Protein AF-A0AA47ABA2-F1 (afdb_monomer)

pLDDT: mean 82.31, std 13.79, range [48.69, 95.88]

Radius of gyration: 16.87 Å; Cα contacts (8 Å, |Δi|>4): 54; chains: 1; bounding box: 37×20×51 Å

Sequence (65 aa):
MSMPWDEDGGYAWERREAGYTWEQIGSELGCPAHVAQNLGERYHADVTAEMTRNQLSLFDISTET

Secondary structure (DSSP, 8-state):
---TTTTTHHHHHHHHHTT--HHHHHHHHTS-HHHHHHHHHHHHHHHHHHHHHT---TT------

Nearest PDB structures (foldseek):
  8hnp-assembly1_B  TM=7.958E-01  e=2.149E+00  Thermococcus onnurineus NA1
  7fby-assembly1_A  TM=6.799E-01  e=3.955E+00  Pyrococcus horikoshii OT3
  9esh-assembly1_W  TM=6.190E-01  e=5.186E+00  Schizosaccharomyces pombe
  2cg4-assembly1_A  TM=6.565E-01  e=9.545E+00  Escherichia coli

Organism: Rhodococcus rhodochrous (NCBI:txid1829)

Mean predicted aligned error: 8.49 Å

Structure (mmCIF, N/CA/C/O backbone):
data_AF-A0AA47ABA2-F1
#
_entry.id   AF-A0AA47ABA2-F1
#
loop_
_atom_site.group_PDB
_atom_site.id
_atom_site.type_symbol
_atom_site.label_atom_id
_atom_site.label_alt_id
_atom_site.label_comp_id
_atom_site.label_asym_id
_atom_site.label_entity_id
_atom_site.label_seq_id
_atom_site.pdbx_PDB_ins_code
_atom_site.Cartn_x
_atom_site.Cartn_y
_ato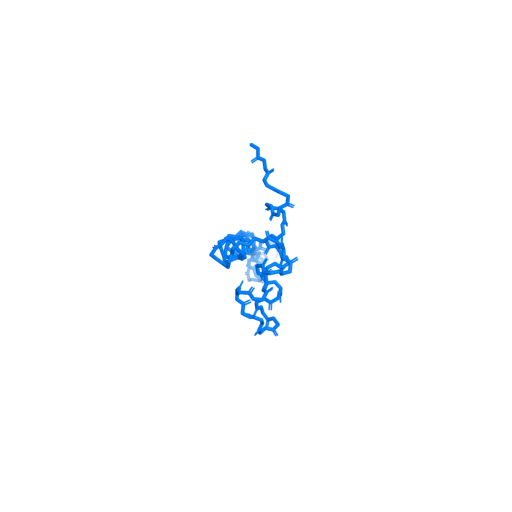m_site.Cartn_z
_atom_site.occupancy
_atom_site.B_iso_or_equiv
_atom_site.auth_seq_id
_atom_site.auth_comp_id
_atom_site.auth_asym_id
_atom_site.auth_atom_id
_atom_site.pdbx_PDB_model_num
ATOM 1 N N . MET A 1 1 ? -9.185 11.424 -16.275 1.00 52.47 1 MET A N 1
ATOM 2 C CA . MET A 1 1 ? -9.112 10.058 -16.825 1.00 52.47 1 MET A CA 1
ATOM 3 C C . MET A 1 1 ? -8.541 9.206 -15.717 1.00 52.47 1 MET A C 1
ATOM 5 O O . MET A 1 1 ? -7.388 9.429 -15.379 1.00 52.47 1 MET A O 1
ATOM 9 N N . SER A 1 2 ? -9.356 8.358 -15.094 1.00 61.56 2 SER A N 1
ATOM 10 C CA . SER A 1 2 ? -8.850 7.355 -14.154 1.00 61.56 2 SER A CA 1
ATOM 11 C C . SER A 1 2 ? -8.095 6.305 -14.964 1.00 61.56 2 SER A C 1
ATOM 13 O O . SER A 1 2 ? -8.571 5.886 -16.022 1.00 61.56 2 SER A O 1
ATOM 15 N N . MET A 1 3 ? -6.888 5.968 -14.535 1.00 72.06 3 MET A N 1
ATOM 16 C CA . MET A 1 3 ? -6.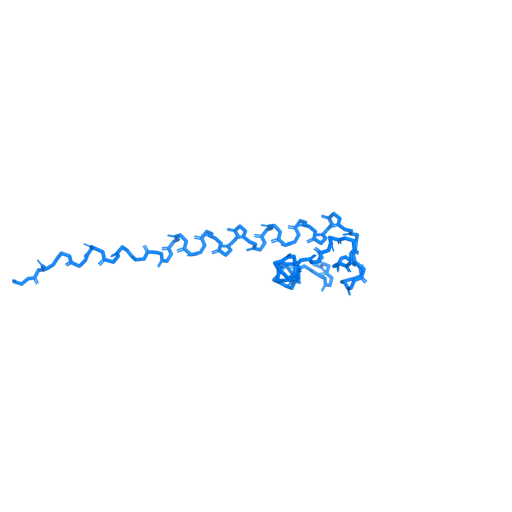117 4.868 -15.093 1.00 72.06 3 MET A CA 1
ATOM 17 C C . MET A 1 3 ? -6.784 3.551 -14.668 1.00 72.06 3 MET A C 1
ATOM 19 O O . MET A 1 3 ? -7.466 3.516 -13.643 1.00 72.06 3 MET A O 1
ATOM 23 N N . PRO A 1 4 ? -6.615 2.456 -15.428 1.00 70.69 4 PRO A N 1
ATOM 24 C CA . PRO A 1 4 ? -7.294 1.194 -15.128 1.00 70.69 4 PRO A CA 1
ATOM 25 C C . PRO A 1 4 ? -6.908 0.589 -13.770 1.00 70.69 4 PRO A C 1
ATOM 27 O O . PRO A 1 4 ? -7.619 -0.284 -13.298 1.00 70.69 4 PRO A O 1
ATOM 30 N N . TRP A 1 5 ? -5.831 1.078 -13.148 1.00 69.44 5 TRP A N 1
ATOM 31 C CA . TRP A 1 5 ? -5.325 0.638 -11.849 1.00 69.44 5 TRP A CA 1
ATOM 32 C C . TRP A 1 5 ? -5.581 1.623 -10.697 1.00 69.44 5 TRP A C 1
ATOM 34 O O . TRP A 1 5 ? -5.069 1.424 -9.598 1.00 69.44 5 TRP A O 1
ATOM 44 N N . ASP A 1 6 ? -6.318 2.720 -10.913 1.00 71.50 6 ASP A N 1
ATOM 45 C CA . ASP A 1 6 ? -6.604 3.697 -9.844 1.00 71.50 6 ASP A CA 1
ATOM 46 C C . ASP A 1 6 ? -7.397 3.075 -8.674 1.00 71.50 6 ASP A C 1
ATOM 48 O O . ASP A 1 6 ? -7.271 3.530 -7.539 1.00 71.50 6 ASP A O 1
ATOM 52 N N . GLU A 1 7 ? -8.171 2.015 -8.927 1.00 77.00 7 GLU A N 1
ATOM 53 C CA . GLU A 1 7 ? -8.934 1.274 -7.908 1.00 77.00 7 GLU A CA 1
ATOM 54 C C . GLU A 1 7 ? -8.133 0.115 -7.278 1.00 77.00 7 GLU A C 1
ATOM 56 O O . GLU A 1 7 ? -8.542 -0.443 -6.260 1.00 77.00 7 GLU A O 1
ATOM 61 N N . ASP A 1 8 ? -6.946 -0.202 -7.809 1.00 85.69 8 ASP A N 1
ATOM 62 C CA . ASP A 1 8 ? -6.121 -1.341 -7.376 1.00 85.69 8 ASP A CA 1
ATOM 63 C C . ASP A 1 8 ? -5.236 -1.033 -6.152 1.00 85.69 8 ASP A C 1
ATOM 65 O O . ASP A 1 8 ? -4.360 -1.820 -5.785 1.00 85.69 8 ASP A O 1
ATOM 69 N N . GLY A 1 9 ? -5.450 0.104 -5.481 1.00 85.25 9 GLY A N 1
ATOM 70 C CA . GLY 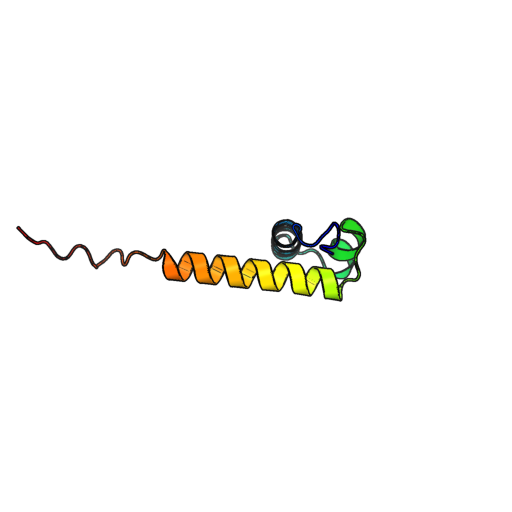A 1 9 ? -4.702 0.474 -4.274 1.00 85.25 9 GLY A CA 1
ATOM 71 C C . GLY A 1 9 ? -4.832 -0.547 -3.142 1.00 85.25 9 GLY A C 1
ATOM 72 O O . GLY A 1 9 ? -3.842 -0.833 -2.469 1.00 85.25 9 GLY A O 1
ATOM 73 N N . GLY A 1 10 ? -6.012 -1.159 -2.995 1.00 88.44 10 GLY A N 1
ATOM 74 C CA . GLY A 1 10 ? -6.232 -2.253 -2.044 1.00 88.44 10 GLY A CA 1
ATOM 75 C C . GLY A 1 10 ? -5.359 -3.463 -2.358 1.00 88.44 10 GLY A C 1
ATOM 76 O O . GLY A 1 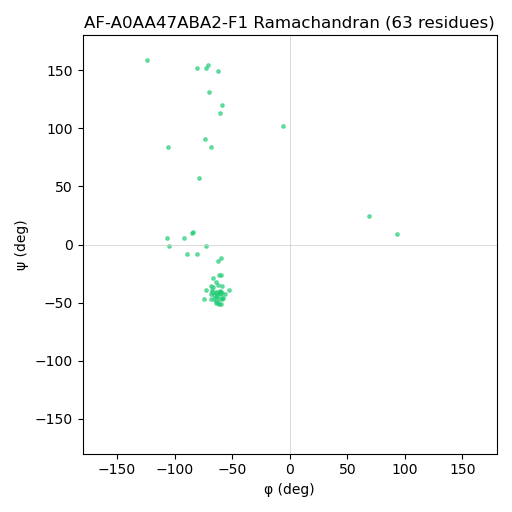10 ? -4.578 -3.893 -1.512 1.00 88.44 10 GLY A O 1
ATOM 77 N N . TYR A 1 11 ? -5.383 -3.916 -3.615 1.00 91.31 11 TYR A N 1
ATOM 78 C CA . TYR A 1 11 ? -4.550 -5.026 -4.076 1.00 91.31 11 TYR A CA 1
ATOM 79 C C . TYR A 1 11 ? -3.058 -4.738 -3.877 1.00 91.31 11 TYR A C 1
ATOM 81 O O . TYR A 1 11 ? -2.318 -5.572 -3.355 1.00 91.31 11 TYR A O 1
ATOM 89 N N . ALA A 1 12 ? -2.598 -3.539 -4.248 1.00 92.38 12 ALA A N 1
ATOM 90 C CA . ALA A 1 12 ? -1.203 -3.149 -4.084 1.00 92.38 12 ALA A CA 1
ATOM 91 C C . ALA A 1 12 ? -0.759 -3.192 -2.611 1.00 92.38 12 ALA A C 1
ATOM 93 O O . ALA A 1 12 ? 0.339 -3.668 -2.309 1.00 92.38 12 ALA A O 1
ATOM 94 N N . TRP A 1 13 ? -1.616 -2.738 -1.693 1.00 91.69 13 TRP A N 1
ATOM 95 C CA . TRP A 1 13 ? -1.355 -2.799 -0.257 1.00 91.69 13 TRP A CA 1
ATOM 96 C C . TRP A 1 13 ? -1.363 -4.240 0.280 1.00 91.69 13 TRP A C 1
ATOM 98 O O . TRP A 1 13 ? -0.407 -4.645 0.940 1.00 91.69 13 TRP A O 1
ATOM 108 N N . GLU A 1 14 ? -2.356 -5.060 -0.072 1.00 92.75 14 GLU A N 1
ATOM 109 C CA . GLU A 1 14 ? -2.445 -6.465 0.360 1.00 92.75 14 GLU A CA 1
ATOM 110 C C . GLU A 1 14 ? -1.222 -7.288 -0.076 1.00 92.75 14 GLU A C 1
ATOM 112 O O . GLU A 1 14 ? -0.662 -8.073 0.695 1.00 92.75 14 GLU A O 1
ATOM 117 N N . ARG A 1 15 ? -0.754 -7.089 -1.313 1.00 94.25 15 ARG A N 1
ATOM 118 C CA . ARG A 1 15 ? 0.446 -7.766 -1.829 1.00 94.25 15 ARG A CA 1
ATOM 119 C C . ARG A 1 15 ? 1.709 -7.290 -1.122 1.00 94.25 15 ARG A C 1
ATOM 121 O O . ARG A 1 15 ? 2.611 -8.096 -0.878 1.00 94.25 15 ARG A O 1
ATOM 128 N N . ARG A 1 16 ? 1.775 -6.006 -0.759 1.00 93.25 16 ARG A N 1
ATOM 129 C CA . ARG A 1 16 ? 2.884 -5.464 0.027 1.00 93.25 16 ARG A CA 1
ATOM 130 C C . ARG A 1 16 ? 2.948 -6.104 1.414 1.00 93.25 16 ARG A C 1
ATOM 132 O O . ARG A 1 16 ? 4.034 -6.516 1.817 1.00 93.25 16 ARG A O 1
ATOM 139 N N . GLU A 1 17 ? 1.810 -6.250 2.086 1.00 92.94 17 GLU A N 1
ATOM 140 C CA . GLU A 1 17 ? 1.703 -6.937 3.383 1.00 92.94 17 GLU A CA 1
ATOM 141 C C . GLU A 1 17 ? 2.059 -8.429 3.276 1.00 92.94 17 GLU A C 1
ATOM 143 O O . GLU A 1 17 ? 2.677 -8.998 4.173 1.00 92.94 17 GLU A O 1
ATOM 148 N N . ALA A 1 18 ? 1.773 -9.055 2.130 1.00 93.06 18 ALA A N 1
ATOM 149 C CA . ALA A 1 18 ? 2.211 -10.417 1.820 1.00 93.06 18 ALA A CA 1
ATOM 150 C C . ALA A 1 18 ? 3.724 -10.541 1.515 1.00 93.06 18 ALA A C 1
ATOM 152 O O . ALA A 1 18 ? 4.207 -11.647 1.262 1.00 93.06 18 ALA A O 1
ATOM 153 N N . GLY A 1 19 ? 4.478 -9.435 1.530 1.00 94.94 19 GLY A N 1
ATOM 154 C CA . GLY A 1 19 ? 5.934 -9.408 1.369 1.00 94.94 19 GLY A CA 1
ATOM 155 C C . GLY A 1 19 ? 6.438 -9.203 -0.062 1.00 94.94 19 GLY A C 1
ATOM 156 O O . GLY A 1 19 ? 7.640 -9.326 -0.300 1.00 94.94 19 GLY A O 1
ATOM 157 N N . TYR A 1 20 ? 5.564 -8.878 -1.019 1.00 95.19 20 TYR A N 1
ATOM 158 C CA . TYR A 1 20 ? 5.973 -8.621 -2.403 1.00 95.19 20 TYR A CA 1
ATOM 159 C C . TYR A 1 20 ? 6.695 -7.272 -2.536 1.00 95.19 20 TYR A C 1
ATOM 161 O O . TYR A 1 20 ? 6.472 -6.319 -1.772 1.00 95.19 20 TYR A O 1
ATOM 169 N N . THR A 1 21 ? 7.587 -7.174 -3.525 1.00 95.88 21 THR A N 1
ATOM 170 C CA . THR A 1 21 ? 8.221 -5.898 -3.874 1.00 95.88 21 THR A CA 1
ATOM 171 C C . THR A 1 21 ? 7.293 -5.058 -4.748 1.00 95.88 21 THR A C 1
ATOM 173 O O . THR A 1 21 ? 6.497 -5.585 -5.525 1.00 95.88 21 THR A O 1
ATOM 176 N N . TRP A 1 22 ? 7.428 -3.733 -4.680 1.00 93.38 22 TRP A N 1
ATOM 177 C CA . TRP A 1 22 ? 6.654 -2.821 -5.529 1.00 93.38 22 TRP A CA 1
ATOM 178 C C . TRP A 1 22 ? 6.881 -3.050 -7.028 1.00 93.38 22 TRP A C 1
ATOM 180 O O . TRP A 1 22 ? 5.996 -2.779 -7.831 1.00 93.38 22 TRP A O 1
ATOM 190 N N . GLU A 1 23 ? 8.042 -3.586 -7.410 1.00 95.19 23 GLU A N 1
ATOM 191 C CA . GLU A 1 23 ? 8.341 -3.974 -8.791 1.00 95.19 23 GLU A CA 1
ATOM 192 C C . GLU A 1 23 ? 7.503 -5.170 -9.248 1.00 95.19 23 GLU A C 1
ATOM 194 O O . GLU A 1 23 ? 6.963 -5.149 -10.352 1.00 95.19 23 GLU A O 1
ATOM 199 N N . GLN A 1 24 ? 7.342 -6.187 -8.395 1.00 95.19 24 GLN A N 1
ATOM 200 C CA . GLN A 1 24 ? 6.482 -7.336 -8.688 1.00 95.19 24 GLN A CA 1
ATOM 201 C C . GLN A 1 24 ? 5.017 -6.908 -8.767 1.00 95.19 24 GLN A C 1
ATOM 203 O O . GLN A 1 24 ? 4.339 -7.226 -9.737 1.00 95.19 24 GLN A O 1
ATOM 208 N N . ILE A 1 25 ? 4.565 -6.117 -7.793 1.00 93.81 25 ILE A N 1
ATOM 209 C CA . ILE A 1 25 ? 3.188 -5.616 -7.722 1.00 93.81 25 ILE A CA 1
ATOM 210 C C . ILE A 1 25 ? 2.869 -4.744 -8.943 1.00 93.81 25 ILE A C 1
ATOM 212 O O . ILE A 1 25 ? 1.849 -4.943 -9.594 1.00 93.81 25 ILE A O 1
ATOM 216 N N . GLY A 1 26 ? 3.762 -3.818 -9.306 1.00 93.00 26 GLY A N 1
ATOM 217 C CA . GLY A 1 26 ? 3.607 -2.995 -10.506 1.00 93.00 26 GLY A CA 1
ATOM 218 C C . GLY A 1 26 ? 3.574 -3.832 -11.784 1.00 93.00 26 GLY A C 1
ATOM 219 O O . GLY A 1 26 ? 2.723 -3.615 -12.642 1.00 93.00 26 GLY A O 1
ATOM 220 N N . SER A 1 27 ? 4.431 -4.853 -11.887 1.00 93.81 27 SER A N 1
ATOM 221 C CA . SER A 1 27 ? 4.404 -5.779 -13.021 1.00 93.81 27 SER A CA 1
ATOM 222 C C . SER A 1 27 ? 3.087 -6.556 -13.130 1.00 93.81 27 SER A C 1
ATOM 224 O O . SER A 1 27 ? 2.666 -6.840 -14.248 1.00 93.81 27 SER A O 1
ATOM 226 N N . GLU A 1 28 ? 2.445 -6.908 -12.013 1.00 91.25 28 GLU A N 1
ATOM 227 C CA . GLU A 1 28 ? 1.134 -7.576 -12.000 1.00 91.25 28 GLU A CA 1
ATOM 228 C C . GLU A 1 28 ? -0.003 -6.622 -12.393 1.00 91.25 28 GLU A C 1
ATOM 230 O O . GLU A 1 28 ? -0.900 -7.009 -13.138 1.00 91.25 28 GLU A O 1
ATOM 235 N N . LEU A 1 29 ? 0.067 -5.368 -11.942 1.00 88.75 29 LEU A N 1
ATOM 236 C CA . LEU A 1 29 ? -0.913 -4.315 -12.237 1.00 88.75 29 LEU A CA 1
ATOM 237 C C . LEU A 1 29 ? -0.714 -3.652 -13.610 1.00 88.75 29 LEU A C 1
ATOM 239 O O . LEU A 1 29 ? -1.526 -2.834 -14.040 1.00 88.75 29 LEU A O 1
ATOM 243 N N . GLY A 1 30 ? 0.382 -3.965 -14.303 1.00 90.56 30 GLY A N 1
ATOM 244 C CA . GLY A 1 30 ? 0.751 -3.310 -15.557 1.00 90.56 30 GLY A CA 1
ATOM 245 C C . GLY A 1 30 ? 1.161 -1.844 -15.382 1.00 90.56 30 GLY A C 1
ATOM 246 O O . GLY A 1 30 ? 1.059 -1.064 -16.330 1.00 90.56 30 GLY A O 1
ATOM 247 N N . CYS A 1 31 ? 1.630 -1.459 -14.192 1.00 90.00 31 CYS A N 1
ATOM 248 C CA . CYS A 1 31 ? 2.051 -0.101 -13.872 1.00 90.00 31 CYS A CA 1
ATOM 249 C C . CYS A 1 31 ? 3.503 -0.051 -13.349 1.00 90.00 31 CYS A C 1
ATOM 251 O O . CYS A 1 31 ? 4.065 -1.049 -12.896 1.00 90.00 31 CYS A O 1
ATOM 253 N N . PRO A 1 32 ? 4.175 1.110 -13.414 1.00 93.75 32 PRO A N 1
ATOM 254 C CA . PRO A 1 32 ? 5.497 1.261 -12.817 1.00 93.75 32 PRO A CA 1
ATOM 255 C C . PRO A 1 32 ? 5.472 1.059 -11.295 1.00 93.75 32 PRO A C 1
ATOM 257 O O . PRO A 1 32 ? 4.525 1.467 -10.626 1.00 93.75 32 PRO A O 1
ATOM 260 N N . ALA A 1 33 ? 6.568 0.552 -10.723 1.00 93.06 33 ALA A N 1
ATOM 261 C CA . ALA A 1 33 ? 6.683 0.284 -9.283 1.00 93.06 33 ALA A CA 1
ATOM 262 C C . ALA A 1 33 ? 6.336 1.492 -8.390 1.00 93.06 33 ALA A C 1
ATOM 264 O O . ALA A 1 33 ? 5.678 1.343 -7.366 1.00 93.06 33 ALA A O 1
ATOM 265 N N . HIS A 1 34 ? 6.735 2.702 -8.793 1.00 93.94 34 HIS A N 1
ATOM 266 C CA . HIS A 1 34 ? 6.426 3.925 -8.045 1.00 93.94 34 HIS A CA 1
ATOM 267 C C . HIS A 1 34 ? 4.925 4.259 -8.041 1.00 93.94 34 HIS A C 1
ATOM 269 O O . HIS A 1 34 ? 4.433 4.868 -7.094 1.00 93.94 34 HIS A O 1
ATOM 275 N N . VAL A 1 35 ? 4.192 3.859 -9.086 1.00 92.25 35 VAL A N 1
ATOM 276 C CA . VAL A 1 35 ? 2.737 4.026 -9.165 1.00 92.25 35 VAL A CA 1
ATOM 277 C C . VAL A 1 35 ? 2.063 3.014 -8.246 1.00 92.25 35 VAL A C 1
ATOM 279 O O . VAL A 1 35 ? 1.243 3.413 -7.428 1.00 92.25 35 VAL A O 1
ATOM 282 N N . ALA A 1 36 ? 2.474 1.742 -8.296 1.00 92.50 36 ALA A N 1
ATOM 283 C CA . ALA A 1 36 ? 1.995 0.707 -7.376 1.00 92.50 36 ALA A CA 1
ATOM 284 C C . ALA A 1 36 ? 2.220 1.087 -5.903 1.00 92.50 36 ALA A C 1
ATOM 286 O O . ALA A 1 36 ? 1.316 0.944 -5.082 1.00 92.50 36 ALA A O 1
ATOM 287 N N . GLN A 1 37 ? 3.395 1.640 -5.585 1.00 93.50 37 GLN A N 1
ATOM 288 C CA . GLN A 1 37 ? 3.686 2.166 -4.254 1.00 93.50 37 GLN A CA 1
ATOM 289 C C . GLN A 1 37 ? 2.717 3.288 -3.871 1.00 93.50 37 GLN A C 1
ATOM 291 O O . GLN A 1 37 ? 2.109 3.229 -2.807 1.00 93.50 37 GLN A O 1
ATOM 296 N N . ASN A 1 38 ? 2.550 4.297 -4.732 1.00 94.25 38 ASN A N 1
ATOM 297 C CA . ASN A 1 38 ? 1.680 5.432 -4.431 1.00 94.25 38 ASN A CA 1
ATOM 298 C C . ASN A 1 38 ? 0.223 5.000 -4.200 1.00 94.25 38 ASN A C 1
ATOM 300 O O . ASN A 1 38 ? -0.425 5.515 -3.293 1.00 94.25 38 ASN A O 1
ATOM 304 N N . LEU A 1 39 ? -0.276 4.043 -4.987 1.00 91.25 39 LEU A N 1
ATOM 305 C CA . LEU A 1 39 ? -1.621 3.483 -4.833 1.00 91.25 39 LEU A CA 1
ATOM 306 C C . LEU A 1 39 ? -1.777 2.758 -3.493 1.00 91.25 39 LEU A C 1
ATOM 308 O O . LEU A 1 39 ? -2.718 3.043 -2.753 1.00 91.25 39 LEU A O 1
ATOM 312 N N . GLY A 1 40 ? -0.839 1.864 -3.165 1.00 91.38 40 GLY A N 1
ATOM 313 C CA . GLY A 1 40 ? -0.873 1.105 -1.915 1.00 91.38 40 GLY A CA 1
ATOM 314 C C . GLY A 1 40 ? -0.745 1.997 -0.678 1.00 91.38 40 GLY A C 1
ATOM 315 O O . GLY A 1 40 ? -1.477 1.824 0.292 1.00 91.38 40 GLY A O 1
ATOM 316 N N . GLU A 1 41 ? 0.140 2.996 -0.714 1.00 92.25 41 GLU A N 1
ATOM 317 C CA . GLU A 1 41 ? 0.326 3.940 0.395 1.00 92.25 41 GLU A CA 1
ATOM 318 C C . GLU A 1 41 ? -0.891 4.848 0.601 1.00 92.25 41 GLU A C 1
ATOM 320 O O . GLU A 1 41 ? -1.269 5.104 1.745 1.00 92.25 41 GLU A O 1
ATOM 325 N N . ARG A 1 42 ? -1.531 5.310 -0.482 1.00 91.31 42 ARG A N 1
ATOM 326 C CA . ARG A 1 42 ? -2.769 6.102 -0.393 1.00 91.31 42 ARG A CA 1
ATOM 327 C C . ARG A 1 42 ? -3.899 5.276 0.201 1.00 91.31 42 ARG A C 1
ATOM 329 O O . ARG A 1 42 ? -4.498 5.714 1.174 1.00 91.31 42 ARG A O 1
ATOM 336 N N . TYR A 1 43 ? -4.104 4.058 -0.301 1.00 90.25 43 TYR A N 1
ATOM 337 C CA . TYR A 1 43 ? -5.111 3.150 0.241 1.00 90.25 43 TYR A CA 1
ATOM 338 C C . TYR A 1 43 ? -4.886 2.868 1.731 1.00 90.25 43 TYR 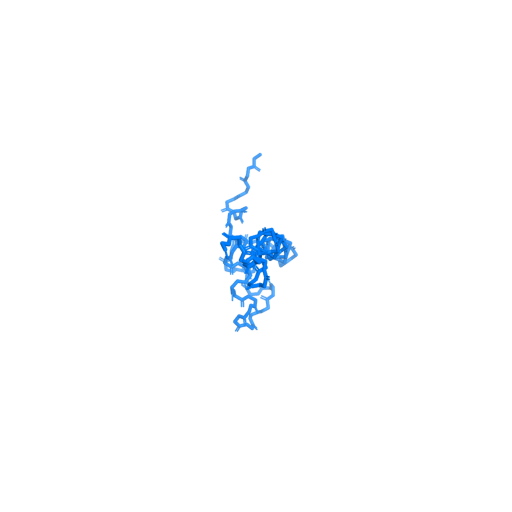A C 1
ATOM 340 O O . TYR A 1 43 ? -5.810 2.980 2.532 1.00 90.25 43 TYR A O 1
ATOM 348 N N . HIS A 1 44 ? -3.646 2.580 2.133 1.00 90.75 44 HIS A N 1
ATOM 349 C CA . HIS A 1 44 ? -3.307 2.372 3.539 1.00 90.75 44 HIS A CA 1
ATOM 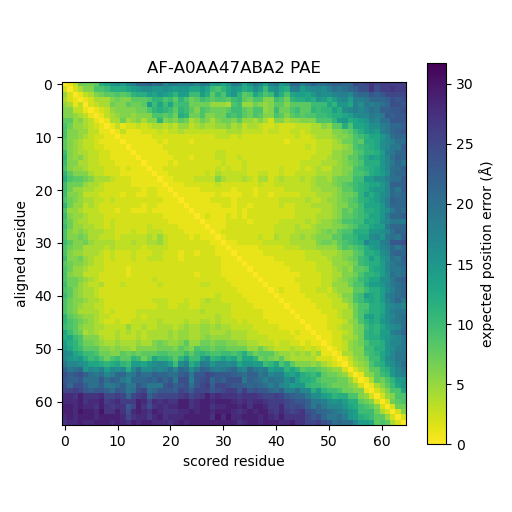350 C C . HIS A 1 44 ? -3.599 3.608 4.404 1.00 90.75 44 HIS A C 1
ATOM 352 O O . HIS A 1 44 ? -4.109 3.476 5.519 1.00 90.75 44 HIS A O 1
ATOM 358 N N . ALA A 1 45 ? -3.298 4.810 3.904 1.00 89.94 45 ALA A N 1
ATOM 359 C CA . ALA A 1 45 ? -3.586 6.058 4.604 1.00 89.94 45 ALA A CA 1
ATOM 360 C C . ALA A 1 45 ? -5.096 6.305 4.750 1.00 89.94 45 ALA A C 1
ATOM 362 O O . ALA A 1 45 ? -5.538 6.670 5.840 1.00 89.94 45 ALA A O 1
ATOM 363 N N . ASP A 1 46 ? -5.877 6.065 3.695 1.00 88.44 46 ASP A N 1
ATOM 364 C CA . ASP A 1 46 ? -7.338 6.172 3.716 1.00 88.44 46 ASP A CA 1
ATOM 365 C C . ASP A 1 46 ? -7.947 5.174 4.713 1.00 88.44 46 ASP A C 1
ATOM 367 O O . ASP A 1 46 ? -8.664 5.585 5.626 1.00 88.44 46 ASP A O 1
ATOM 371 N N . VAL A 1 47 ? -7.560 3.894 4.649 1.00 86.06 47 VAL A N 1
ATOM 372 C CA . VAL A 1 47 ? -8.027 2.860 5.590 1.00 86.06 47 VAL A CA 1
ATOM 373 C C . VAL A 1 47 ? -7.637 3.195 7.030 1.00 86.06 47 VAL A C 1
ATOM 375 O O . VAL A 1 47 ? -8.457 3.074 7.939 1.00 86.06 47 VAL A O 1
ATOM 378 N N . THR A 1 48 ? -6.411 3.667 7.266 1.00 86.69 48 THR A N 1
ATOM 379 C CA . THR A 1 48 ? -5.960 4.076 8.607 1.00 86.69 48 THR A CA 1
ATOM 380 C C . THR A 1 48 ? -6.768 5.265 9.130 1.00 86.69 48 THR A C 1
ATOM 382 O O . THR A 1 48 ? -7.140 5.299 10.307 1.00 86.69 48 THR A O 1
ATOM 385 N N . ALA A 1 49 ? -7.070 6.241 8.271 1.00 84.19 49 ALA A N 1
ATOM 386 C CA . ALA A 1 49 ? -7.884 7.395 8.630 1.00 84.19 49 ALA A CA 1
ATOM 387 C C . ALA A 1 49 ? -9.337 6.994 8.925 1.00 84.19 49 ALA A C 1
ATOM 389 O O . ALA A 1 49 ? -9.922 7.482 9.895 1.00 84.19 49 ALA A O 1
ATOM 390 N N . GLU A 1 50 ? -9.910 6.080 8.140 1.00 82.31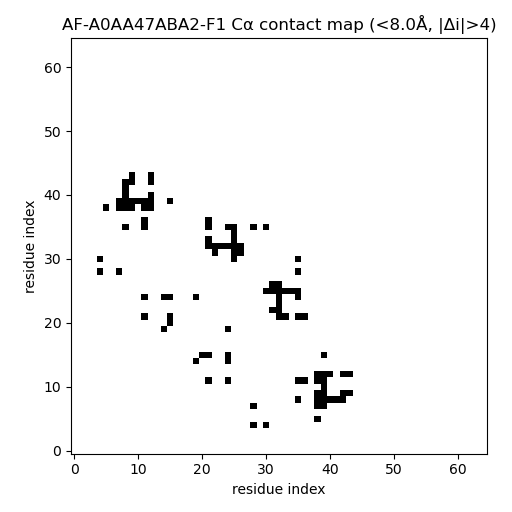 50 GLU A N 1
ATOM 391 C CA . GLU A 1 50 ? -11.241 5.523 8.379 1.00 82.31 50 GLU A CA 1
ATOM 392 C C . GLU A 1 50 ? -11.298 4.724 9.680 1.00 82.31 50 GLU A C 1
ATOM 394 O O . GLU A 1 50 ? -12.204 4.947 10.483 1.00 82.31 50 GLU A O 1
ATOM 399 N N . MET A 1 51 ? -10.310 3.862 9.942 1.00 78.75 51 MET A N 1
ATOM 400 C CA . MET A 1 51 ? -10.198 3.138 11.209 1.00 78.75 51 MET A CA 1
ATOM 401 C C . MET A 1 51 ? -10.101 4.105 12.386 1.00 78.75 51 MET A C 1
ATOM 403 O O . MET A 1 51 ? -10.847 3.955 13.345 1.00 78.75 51 MET A O 1
ATOM 407 N N . THR A 1 52 ? -9.256 5.135 12.294 1.00 74.94 52 THR A N 1
ATOM 408 C CA . THR A 1 52 ? -9.112 6.159 13.342 1.00 74.94 52 THR A CA 1
ATOM 409 C C . THR A 1 52 ? -10.421 6.919 13.575 1.00 74.94 52 THR A C 1
ATOM 411 O O . THR A 1 52 ? -10.800 7.163 14.717 1.00 74.94 52 THR A O 1
ATOM 414 N N . ARG A 1 53 ? -11.158 7.267 12.510 1.00 73.75 53 ARG A N 1
ATOM 415 C CA . ARG A 1 53 ? -12.473 7.924 12.617 1.00 73.75 53 ARG A CA 1
ATOM 416 C C . ARG A 1 53 ? -13.531 7.006 13.241 1.00 73.75 53 ARG A C 1
ATOM 418 O O . ARG A 1 53 ? -14.381 7.495 13.978 1.00 73.75 53 ARG A O 1
ATOM 425 N N . ASN A 1 54 ? -13.485 5.708 12.948 1.00 66.69 54 ASN A N 1
ATOM 426 C CA . ASN A 1 54 ? -14.420 4.701 13.459 1.00 66.69 54 ASN A CA 1
ATOM 427 C C . ASN A 1 54 ? -13.963 4.027 14.759 1.00 66.69 54 ASN A C 1
ATOM 429 O O . ASN A 1 54 ? -14.648 3.121 15.241 1.00 66.69 54 ASN A O 1
ATOM 433 N N . GLN A 1 55 ? -12.853 4.462 15.362 1.00 65.00 55 GLN A N 1
ATOM 434 C CA . GLN A 1 55 ? -12.505 4.074 16.724 1.00 65.00 55 GLN A CA 1
ATOM 435 C C . GLN A 1 55 ? -13.507 4.719 17.688 1.00 65.00 55 GLN A C 1
ATOM 437 O O . GLN A 1 55 ? -13.265 5.773 18.272 1.00 65.00 55 GLN A O 1
ATOM 442 N N . LEU A 1 56 ? -14.651 4.059 17.872 1.00 63.53 56 LEU A N 1
ATOM 443 C CA . LEU A 1 56 ? -15.475 4.244 19.056 1.00 63.53 56 LEU A CA 1
ATOM 444 C C . LEU A 1 56 ? -14.602 3.892 20.260 1.00 63.53 56 LEU A C 1
ATOM 446 O O . LEU A 1 56 ? -14.083 2.778 20.367 1.00 63.53 56 LEU A O 1
ATOM 450 N N . SER A 1 57 ? -14.405 4.859 21.150 1.00 61.94 57 SER A N 1
ATOM 451 C CA . SER A 1 57 ? -13.708 4.616 22.404 1.00 61.94 57 SER A CA 1
ATOM 452 C C . SER A 1 57 ? -14.491 3.563 23.189 1.00 61.94 57 SER A C 1
ATOM 454 O O . SER A 1 57 ? -15.606 3.812 23.643 1.00 61.94 57 SER A O 1
ATOM 456 N N . LEU A 1 58 ? -13.900 2.377 23.363 1.00 60.59 58 LEU A N 1
ATOM 457 C CA . LEU A 1 58 ? -14.482 1.275 24.143 1.00 60.59 58 LEU A CA 1
ATOM 458 C C . LEU A 1 58 ? -14.744 1.658 25.615 1.00 60.59 58 LEU A C 1
ATOM 460 O O . LEU A 1 58 ? -15.432 0.928 26.322 1.00 60.59 58 LEU A O 1
ATOM 464 N N . PHE A 1 59 ? -14.213 2.799 26.068 1.00 64.69 59 PHE A N 1
ATOM 465 C CA . PHE A 1 59 ? -14.369 3.337 27.420 1.00 64.69 59 PHE A CA 1
ATOM 466 C C . PHE A 1 59 ? -15.339 4.529 27.509 1.00 64.69 59 PHE A C 1
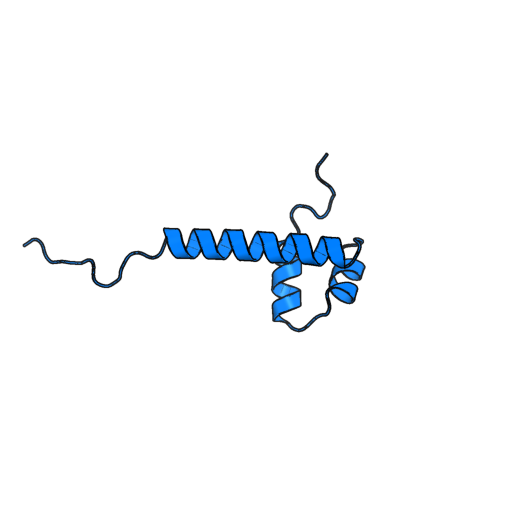ATOM 468 O O . PHE A 1 59 ? -15.574 5.021 28.608 1.00 64.69 59 PHE A O 1
ATOM 475 N N . ASP A 1 60 ? -15.928 4.986 26.397 1.00 56.88 60 ASP A N 1
ATOM 476 C CA . ASP A 1 60 ? -16.905 6.094 26.392 1.00 56.88 60 ASP A CA 1
ATOM 477 C C . ASP A 1 60 ? -18.343 5.629 26.684 1.00 56.88 60 ASP A C 1
ATOM 479 O O . ASP A 1 60 ? -19.296 6.396 26.624 1.00 56.88 60 ASP A O 1
ATOM 483 N N . ILE A 1 61 ? -18.518 4.372 27.101 1.00 61.47 61 ILE A N 1
ATOM 484 C CA . ILE A 1 61 ? -19.757 3.889 27.723 1.00 61.47 61 ILE A CA 1
ATOM 485 C C . ILE A 1 61 ? -19.780 4.341 29.192 1.00 61.47 61 ILE A C 1
ATOM 487 O O . ILE A 1 61 ? -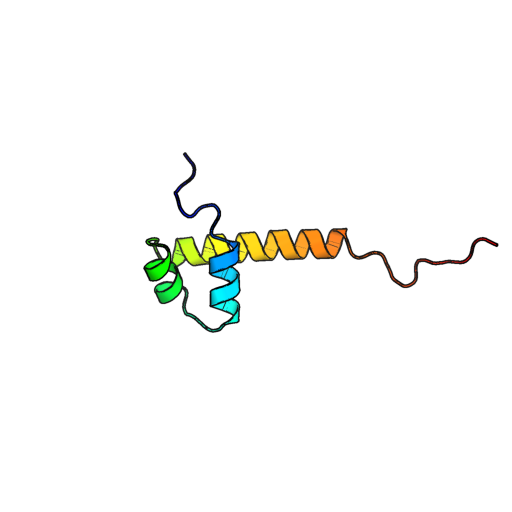19.841 3.537 30.122 1.00 61.47 61 ILE A O 1
ATOM 491 N N . SER A 1 62 ? -19.680 5.650 29.423 1.00 55.34 62 SER A N 1
ATOM 492 C CA . SER A 1 62 ? -20.004 6.218 30.728 1.00 55.34 62 SER A CA 1
ATOM 493 C C . SER A 1 62 ? -21.520 6.190 30.872 1.00 55.34 62 SER A C 1
ATOM 495 O O . SER A 1 62 ? -22.226 7.080 30.420 1.00 55.34 62 SER A O 1
ATOM 497 N N . THR A 1 63 ? -21.990 5.081 31.440 1.00 56.78 63 THR A N 1
ATOM 498 C CA . THR A 1 63 ? -23.220 4.917 32.221 1.00 56.78 63 THR A CA 1
ATOM 499 C C . THR A 1 63 ? -23.976 6.217 32.500 1.00 56.78 63 THR A C 1
ATOM 501 O O . THR A 1 63 ? -23.645 6.941 33.437 1.00 56.78 63 THR A O 1
ATOM 504 N N . GLU A 1 64 ? -25.042 6.451 31.740 1.00 56.22 64 GLU A N 1
ATOM 505 C CA . GLU A 1 64 ? -26.157 7.292 32.163 1.00 56.22 64 GLU A CA 1
ATOM 506 C C . GLU A 1 64 ? -27.329 6.359 32.498 1.00 56.22 64 GLU A C 1
ATOM 508 O O . GLU A 1 64 ? -28.147 6.032 31.640 1.00 56.22 64 GLU A O 1
ATOM 513 N N . THR A 1 65 ? -27.356 5.824 33.725 1.00 48.69 65 THR A N 1
ATOM 514 C CA . THR A 1 65 ? -28.590 5.426 34.431 1.00 48.69 65 THR A CA 1
ATOM 515 C C . THR A 1 65 ? -28.348 5.365 35.934 1.00 48.69 65 THR A C 1
ATOM 517 O O . THR A 1 65 ? -27.339 4.746 36.340 1.00 48.69 65 THR A O 1
#

Solvent-accessible surface area (backbone atoms only — not comparable to full-atom values): 3815 Å² total; per-residue (Å²): 134,84,57,99,56,70,81,42,12,58,58,37,34,55,43,43,76,73,68,52,52,45,58,58,49,3,61,74,67,74,42,58,32,72,54,33,42,51,35,12,54,50,39,51,50,50,52,51,51,50,49,62,71,64,57,70,63,88,76,72,76,71,80,88,127

Foldseek 3Di:
DDDPCLVVLVVLQVVVVVVDQLCVQCVVSVHHSVVSVVSVVVVVVVVVVVVVVPPPPPPVPPDDD